Protein AF-A0A968MDS3-F1 (afdb_monomer)

Secondary structure (DSSP, 8-state):
----S-TTS---HHHHHHHHHHHHH---SEEEEET-TTTHHHHHHHHHH---EEEEEE-HHHHTS---HHHHTTEEE--TT---

Sequence (84 aa):
MFNEYPKEVFNTTSAENILKELFELIQPKSVLDVGCGNGSWLKVFHKNYEIEDILGVDGFYVAQRQPPDSIRKTFHEADLSKTH

Nearest PDB structures (foldseek):
  3jwj-assembly1_A  TM=6.412E-01  e=1.904E-02  Trichormus variabilis ATCC 29413
  2r3s-assembly1_A  TM=6.845E-01  e=5.080E-02  Nostoc punctiforme PCC 73102
  5jwj-assembly1_A  TM=5.988E-01  e=3.663E-02  Saccharolobus islandicus REY15A
  2gpy-assembly1_A  TM=6.658E-01  e=3.615E-01  Halalkalibacterium halodurans C-125
  1rjd-assembly2_B  TM=5.251E-01  e=2.607E-01  Saccharomyces cerevisiae

Structure (mmCIF, N/CA/C/O backbone):
data_AF-A0A968MDS3-F1
#
_entry.id   AF-A0A968MDS3-F1
#
loop_
_atom_site.group_PDB
_atom_site.id
_atom_site.type_symbol
_atom_site.label_atom_id
_atom_site.label_alt_id
_atom_site.label_comp_id
_atom_site.label_asym_id
_atom_site.label_entity_id
_atom_site.label_seq_id
_atom_site.pdbx_PDB_ins_code
_atom_site.Cartn_x
_atom_site.Cartn_y
_atom_site.Cartn_z
_atom_site.occupancy
_atom_site.B_iso_or_equiv
_atom_site.auth_seq_id
_atom_site.auth_comp_id
_atom_site.auth_asym_id
_ato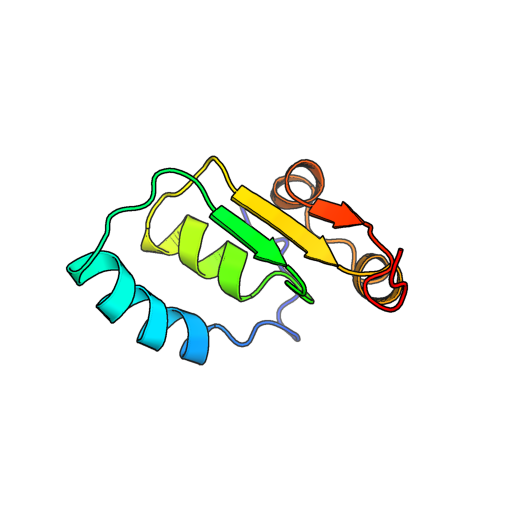m_site.auth_atom_id
_atom_site.pdbx_PDB_model_num
ATOM 1 N N . MET A 1 1 ? 12.433 -2.640 12.399 1.00 36.06 1 MET A N 1
ATOM 2 C CA . MET A 1 1 ? 13.334 -3.316 11.444 1.00 36.06 1 ME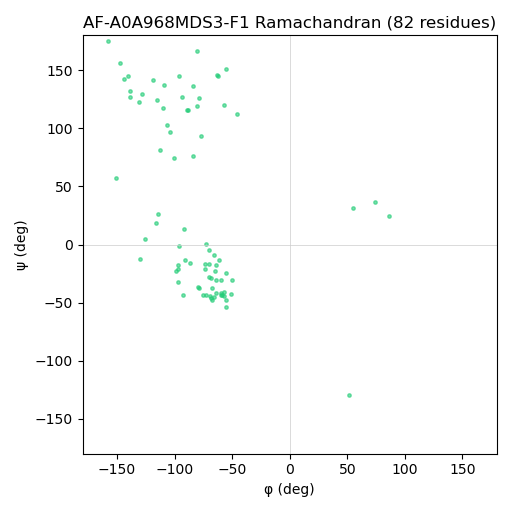T A CA 1
ATOM 3 C C . MET A 1 1 ? 12.923 -2.945 10.014 1.00 36.06 1 MET A C 1
ATOM 5 O O . MET A 1 1 ? 12.389 -3.781 9.314 1.00 36.06 1 MET A O 1
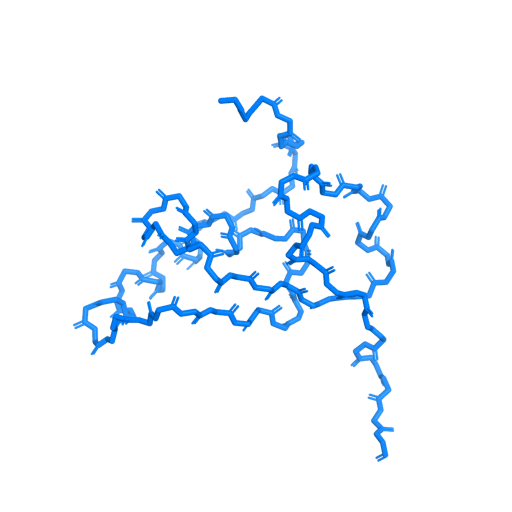ATOM 9 N N . PHE A 1 2 ? 13.080 -1.675 9.604 1.00 48.69 2 PHE A N 1
ATOM 10 C CA . PHE A 1 2 ? 12.668 -1.194 8.266 1.00 48.69 2 PHE A CA 1
ATOM 11 C C . PHE A 1 2 ? 13.542 -0.023 7.792 1.00 48.69 2 PHE A C 1
ATOM 13 O O . PHE A 1 2 ? 13.052 1.069 7.518 1.00 48.69 2 PHE A O 1
ATOM 20 N N . ASN A 1 3 ? 14.852 -0.260 7.725 1.00 39.59 3 ASN A N 1
ATOM 21 C CA . ASN A 1 3 ? 15.833 0.700 7.208 1.00 39.59 3 ASN A CA 1
ATOM 22 C C . ASN A 1 3 ? 16.099 0.519 5.694 1.00 39.59 3 ASN A C 1
ATOM 24 O O . ASN A 1 3 ? 17.068 1.064 5.182 1.00 39.59 3 ASN A O 1
ATOM 28 N N . GLU A 1 4 ? 15.262 -0.248 4.984 1.00 47.47 4 GLU A N 1
ATOM 29 C CA . GLU A 1 4 ? 15.538 -0.755 3.624 1.00 47.47 4 GLU A CA 1
ATOM 30 C C . GLU A 1 4 ? 14.578 -0.239 2.538 1.00 47.47 4 GLU A C 1
ATOM 32 O O . GLU A 1 4 ? 14.486 -0.813 1.459 1.00 47.47 4 GLU A O 1
ATOM 37 N N . TYR A 1 5 ? 13.847 0.851 2.779 1.00 51.97 5 TYR A N 1
ATOM 38 C CA . TYR A 1 5 ? 13.076 1.482 1.704 1.00 51.97 5 TYR A CA 1
ATOM 39 C C . TYR A 1 5 ? 13.957 2.521 0.997 1.00 51.97 5 TYR A C 1
ATOM 41 O O . TYR A 1 5 ? 14.347 3.496 1.648 1.00 51.97 5 TYR A O 1
ATOM 49 N N . PRO A 1 6 ? 14.291 2.357 -0.302 1.00 47.47 6 PRO A N 1
ATOM 50 C CA . PRO A 1 6 ? 15.114 3.323 -1.018 1.00 47.47 6 PRO A CA 1
ATOM 51 C C . PRO A 1 6 ? 14.455 4.705 -0.965 1.00 47.47 6 PRO A C 1
ATOM 53 O O . PRO A 1 6 ? 13.320 4.901 -1.401 1.00 47.47 6 PRO A O 1
ATOM 56 N N . LYS A 1 7 ? 15.182 5.663 -0.384 1.00 45.81 7 LYS A N 1
ATOM 57 C CA . LYS A 1 7 ? 14.705 7.005 -0.013 1.00 45.81 7 LYS A CA 1
ATOM 58 C C . LYS A 1 7 ? 14.213 7.854 -1.193 1.00 45.81 7 LYS A C 1
ATOM 60 O O . LYS A 1 7 ? 13.581 8.876 -0.962 1.00 45.81 7 LYS A O 1
ATOM 65 N N . GLU A 1 8 ? 14.497 7.452 -2.429 1.00 50.31 8 GLU A N 1
ATOM 66 C CA . GLU A 1 8 ? 14.366 8.313 -3.609 1.00 50.31 8 GLU A CA 1
ATOM 67 C C . GLU A 1 8 ? 13.058 8.173 -4.407 1.00 50.31 8 GLU A C 1
ATOM 69 O O . GLU A 1 8 ? 12.899 8.891 -5.387 1.00 50.31 8 GLU A O 1
ATOM 74 N N . VAL A 1 9 ? 12.108 7.290 -4.054 1.00 52.66 9 VAL A N 1
ATOM 75 C CA . VAL A 1 9 ? 10.994 6.993 -4.993 1.00 52.66 9 VAL A CA 1
ATOM 76 C C . VAL A 1 9 ? 9.577 7.074 -4.405 1.00 52.66 9 VAL A C 1
ATOM 78 O O . VAL A 1 9 ? 8.616 7.088 -5.164 1.00 52.66 9 VAL A O 1
ATOM 81 N N . PHE A 1 10 ? 9.376 7.150 -3.091 1.00 60.94 10 PHE A N 1
ATOM 82 C CA . PHE A 1 10 ? 8.022 7.037 -2.524 1.00 60.94 10 PHE A CA 1
ATOM 83 C C . PHE A 1 10 ? 7.302 8.388 -2.428 1.00 60.94 10 PHE A C 1
ATOM 85 O O . PHE A 1 10 ? 7.714 9.243 -1.648 1.00 60.94 10 PHE A O 1
ATOM 92 N N . ASN A 1 11 ? 6.197 8.557 -3.161 1.00 74.12 11 ASN A N 1
ATOM 93 C CA . ASN A 1 11 ? 5.263 9.669 -2.962 1.00 74.12 11 ASN A CA 1
ATOM 94 C C . ASN A 1 11 ? 4.018 9.147 -2.234 1.00 74.12 11 ASN A C 1
ATOM 96 O O . ASN A 1 11 ? 3.123 8.570 -2.850 1.00 74.12 11 ASN A O 1
ATOM 100 N N . THR A 1 12 ? 3.986 9.324 -0.913 1.00 86.62 12 THR A N 1
ATOM 101 C CA . THR A 1 12 ? 2.896 8.839 -0.054 1.00 86.62 12 THR A CA 1
ATOM 102 C C . THR A 1 12 ? 1.777 9.856 0.140 1.00 86.62 12 THR A C 1
ATOM 104 O O . THR A 1 12 ? 0.695 9.469 0.565 1.00 86.62 12 THR A O 1
ATOM 107 N N . THR A 1 13 ? 1.980 11.128 -0.215 1.00 90.62 13 THR A N 1
ATOM 108 C CA . THR A 1 13 ? 1.048 12.219 0.115 1.00 90.62 13 THR A CA 1
ATOM 109 C C . THR A 1 13 ? -0.346 12.003 -0.467 1.00 90.62 13 THR A C 1
ATOM 111 O O . THR A 1 13 ? -1.345 12.217 0.217 1.00 90.62 13 THR A O 1
ATOM 114 N N . SER A 1 14 ? -0.443 11.542 -1.717 1.00 89.94 14 SER A N 1
ATOM 115 C CA . SER A 1 14 ? -1.749 11.252 -2.323 1.00 89.94 14 SER A CA 1
ATOM 116 C C . SER A 1 14 ? -2.472 10.113 -1.604 1.00 89.94 14 SER A C 1
ATOM 118 O O . SER A 1 14 ? -3.670 10.216 -1.356 1.00 89.94 14 SER A O 1
ATOM 120 N N . ALA A 1 15 ? -1.743 9.055 -1.235 1.00 92.06 15 ALA A N 1
ATOM 121 C CA . ALA A 1 15 ? -2.303 7.930 -0.497 1.00 92.06 15 ALA A CA 1
ATOM 122 C C . ALA A 1 15 ? -2.756 8.363 0.904 1.00 92.06 15 ALA A C 1
ATOM 124 O O . ALA A 1 15 ? -3.870 8.061 1.299 1.00 92.06 15 ALA A O 1
ATOM 125 N N . GLU A 1 16 ? -1.948 9.132 1.635 1.00 94.25 16 GLU A N 1
ATOM 126 C CA . GLU A 1 16 ? -2.303 9.640 2.968 1.00 94.25 16 GLU A CA 1
ATOM 127 C C . GLU A 1 16 ? -3.609 10.450 2.953 1.00 94.25 16 GLU A C 1
ATOM 129 O O . GLU A 1 16 ? -4.477 10.232 3.797 1.00 94.25 16 GLU A O 1
ATOM 134 N N . ASN A 1 17 ? -3.784 11.330 1.962 1.00 94.38 17 ASN A N 1
ATOM 135 C CA . ASN A 1 17 ? -4.994 12.146 1.842 1.00 94.38 17 ASN A CA 1
ATOM 136 C C . ASN A 1 17 ? -6.234 11.314 1.490 1.00 94.38 17 ASN A C 1
ATOM 138 O O . ASN A 1 17 ? -7.285 11.491 2.099 1.00 94.38 17 ASN A O 1
ATOM 142 N N . ILE A 1 18 ? -6.125 10.410 0.511 1.00 94.75 18 ILE A N 1
ATOM 143 C CA . ILE A 1 18 ? -7.273 9.617 0.044 1.00 94.75 18 ILE A CA 1
ATOM 144 C C . ILE A 1 18 ? -7.659 8.556 1.075 1.00 94.75 18 ILE A C 1
ATOM 146 O O . ILE A 1 18 ? -8.841 8.359 1.352 1.00 94.75 18 ILE A O 1
ATOM 150 N N . LEU A 1 19 ? -6.673 7.872 1.656 1.00 94.69 19 LEU A N 1
ATOM 151 C CA . LEU A 1 19 ? -6.930 6.784 2.591 1.00 94.69 19 LEU A CA 1
ATOM 152 C C . LEU A 1 19 ? -7.527 7.279 3.900 1.00 94.69 19 LEU A C 1
ATOM 154 O O . LEU A 1 19 ? -8.317 6.556 4.494 1.00 94.69 19 LEU A O 1
ATOM 158 N N . LYS A 1 20 ? -7.237 8.515 4.322 1.00 94.94 20 LYS A N 1
ATOM 159 C CA . LYS A 1 20 ? -7.908 9.108 5.482 1.00 94.94 20 LYS A CA 1
ATOM 160 C C . LYS A 1 20 ? -9.425 9.088 5.297 1.00 94.94 20 LYS A C 1
ATOM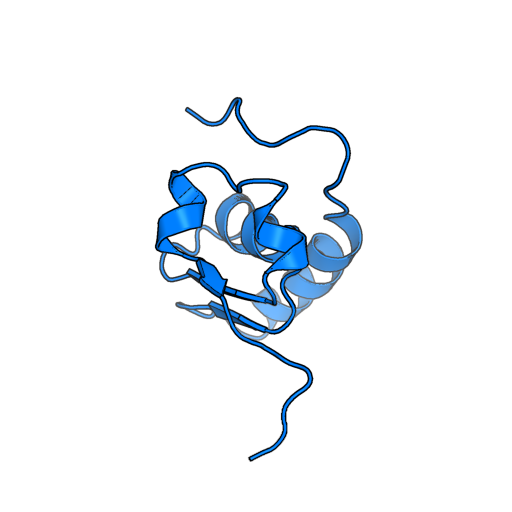 162 O O . LYS A 1 20 ? -10.124 8.527 6.132 1.00 94.94 20 LYS A O 1
ATOM 167 N N . GLU A 1 21 ? -9.908 9.627 4.185 1.00 96.06 21 GLU A N 1
ATOM 168 C CA . GLU A 1 21 ? -11.343 9.681 3.894 1.00 96.06 21 GLU A CA 1
ATOM 169 C C . GLU A 1 21 ? -11.920 8.277 3.645 1.00 96.06 21 GLU A C 1
ATOM 171 O O . GLU A 1 21 ? -13.014 7.959 4.105 1.00 96.06 21 GLU A O 1
ATOM 176 N N . LEU A 1 22 ? -11.168 7.390 2.978 1.00 95.31 22 LEU A N 1
ATOM 177 C CA . LEU A 1 22 ? -11.594 6.004 2.767 1.00 95.31 22 LEU A CA 1
ATOM 178 C C . LEU A 1 22 ? -11.827 5.269 4.093 1.00 95.31 22 LEU A C 1
ATOM 180 O O . LEU A 1 22 ? -12.835 4.579 4.219 1.00 95.31 22 LEU A O 1
ATOM 184 N N . PHE A 1 23 ? -10.928 5.431 5.070 1.00 94.94 23 PHE A N 1
ATOM 185 C CA . PHE A 1 23 ? -11.009 4.748 6.365 1.00 94.94 23 PHE A CA 1
ATOM 186 C C . PHE A 1 23 ? -12.091 5.299 7.297 1.00 94.94 23 PHE A C 1
ATOM 188 O O . PHE A 1 23 ? -12.564 4.585 8.184 1.00 94.94 23 PHE A O 1
ATOM 195 N N . GLU A 1 24 ? -12.527 6.540 7.073 1.00 95.31 24 GLU A N 1
ATOM 196 C CA . GLU A 1 24 ? -13.724 7.088 7.715 1.00 95.31 24 GLU A CA 1
ATOM 197 C C . GLU A 1 24 ? -15.010 6.424 7.181 1.00 95.31 24 GLU A C 1
ATOM 199 O O . GLU A 1 24 ? -15.990 6.300 7.916 1.00 95.31 24 GLU A O 1
ATOM 204 N N . LEU A 1 25 ? -15.003 5.945 5.930 1.00 97.00 25 LEU A N 1
ATOM 205 C CA . LEU A 1 25 ? -16.160 5.321 5.277 1.00 97.00 25 LEU A CA 1
ATOM 206 C C . LEU A 1 25 ? -16.190 3.796 5.427 1.00 97.00 25 LEU A C 1
ATOM 208 O O . LEU A 1 25 ? -17.248 3.214 5.671 1.00 97.00 25 LEU A O 1
ATOM 212 N N . ILE A 1 26 ? -15.044 3.141 5.245 1.00 95.44 26 ILE A N 1
ATOM 213 C CA . ILE A 1 26 ? -14.894 1.688 5.304 1.00 95.44 26 ILE A CA 1
ATOM 214 C C . ILE A 1 26 ? -13.586 1.317 5.996 1.00 95.44 26 ILE A C 1
ATOM 216 O O . ILE A 1 26 ? -12.569 1.961 5.805 1.00 95.44 26 ILE A O 1
ATOM 220 N N . GLN A 1 27 ? -13.576 0.227 6.758 1.00 93.88 27 GLN A N 1
ATOM 221 C CA . GLN A 1 27 ? -12.362 -0.279 7.408 1.00 93.88 27 GLN A CA 1
ATOM 222 C C . GLN A 1 27 ? -11.982 -1.615 6.764 1.00 93.88 27 GLN A C 1
ATOM 224 O O . GLN A 1 27 ? -12.389 -2.673 7.261 1.00 93.88 27 GLN A O 1
ATOM 229 N N . PRO A 1 28 ? -11.302 -1.591 5.600 1.00 94.19 28 PRO A N 1
ATOM 230 C CA . PRO A 1 28 ? -10.936 -2.813 4.903 1.00 94.19 28 PRO A CA 1
ATOM 231 C C . PRO A 1 28 ? -9.988 -3.640 5.771 1.00 94.19 28 PRO A C 1
ATOM 233 O O . PRO A 1 28 ? -9.166 -3.100 6.502 1.00 94.19 28 PRO A O 1
ATOM 236 N N . LYS A 1 29 ? -10.106 -4.966 5.681 1.00 92.44 29 LYS A N 1
ATOM 237 C CA . LYS A 1 29 ? -9.200 -5.900 6.371 1.00 92.44 29 LYS A CA 1
ATOM 238 C C . LYS A 1 29 ? -8.072 -6.402 5.476 1.00 92.44 29 LYS A C 1
ATOM 240 O O . LYS A 1 29 ? -7.090 -6.922 5.990 1.00 92.44 29 LYS A O 1
ATOM 245 N N . SER A 1 30 ? -8.233 -6.247 4.166 1.00 93.50 30 SER A N 1
ATOM 246 C CA . SER A 1 30 ? -7.247 -6.615 3.164 1.00 93.50 30 SER A CA 1
ATOM 247 C C . SER A 1 30 ? -7.305 -5.674 1.965 1.00 93.50 30 SER A C 1
ATOM 249 O O . SER A 1 30 ? -8.327 -5.020 1.728 1.00 93.50 30 SER A O 1
ATOM 251 N N . VAL A 1 31 ? -6.193 -5.570 1.237 1.00 93.06 31 VAL A N 1
ATOM 252 C CA . VAL A 1 31 ? -6.036 -4.644 0.108 1.00 93.06 31 VAL A CA 1
ATOM 253 C C . VAL A 1 31 ? -5.307 -5.325 -1.044 1.00 93.06 31 VAL A C 1
ATOM 255 O O . VAL A 1 31 ? -4.240 -5.906 -0.863 1.00 93.06 31 VAL A O 1
ATOM 258 N N . LEU A 1 32 ? -5.864 -5.172 -2.246 1.00 92.81 32 LEU A N 1
ATOM 259 C CA . LEU A 1 32 ? -5.191 -5.446 -3.511 1.00 92.81 32 LEU A CA 1
ATOM 260 C C . LEU A 1 32 ? -4.934 -4.115 -4.229 1.00 92.81 32 LEU A C 1
ATOM 262 O O . LEU A 1 32 ? -5.885 -3.418 -4.578 1.00 92.81 32 LEU A O 1
ATOM 266 N N . ASP A 1 33 ? -3.670 -3.775 -4.455 1.00 91.06 33 ASP A N 1
ATOM 267 C CA . ASP A 1 33 ? -3.240 -2.558 -5.150 1.00 91.06 33 ASP A CA 1
ATOM 268 C C . ASP A 1 33 ? -2.724 -2.918 -6.550 1.00 91.06 33 ASP A C 1
ATOM 270 O O . ASP A 1 33 ? -1.632 -3.469 -6.705 1.00 91.06 33 ASP A O 1
ATOM 274 N N . VAL A 1 34 ? -3.545 -2.676 -7.575 1.00 92.31 34 VAL A N 1
ATOM 275 C CA . VAL A 1 34 ? -3.229 -2.995 -8.976 1.00 92.31 34 VAL A CA 1
ATOM 276 C C . VAL A 1 34 ? -2.618 -1.774 -9.654 1.00 92.31 34 VAL A C 1
ATOM 278 O O . VAL A 1 34 ? -3.213 -0.700 -9.655 1.00 92.31 34 VAL A O 1
ATOM 281 N N . GLY A 1 35 ? -1.453 -1.951 -10.274 1.00 88.81 35 GLY A N 1
ATOM 282 C CA . GLY A 1 35 ? -0.620 -0.837 -10.722 1.00 88.81 35 GLY A CA 1
ATOM 283 C C . GLY A 1 35 ? 0.080 -0.155 -9.546 1.00 88.81 35 GLY A C 1
ATOM 284 O O . GLY A 1 35 ? 0.202 1.071 -9.5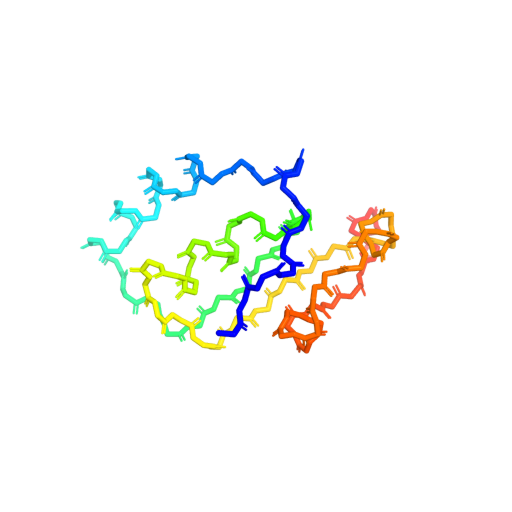28 1.00 88.81 35 GLY A O 1
ATOM 285 N N . CYS A 1 36 ? 0.503 -0.932 -8.539 1.00 87.56 36 CYS A N 1
ATOM 286 C CA . CYS A 1 36 ? 1.032 -0.393 -7.283 1.00 87.56 36 CYS A CA 1
ATOM 287 C C . CYS A 1 36 ? 2.358 0.371 -7.446 1.00 87.56 36 CYS A C 1
ATOM 289 O O . CYS A 1 36 ? 2.854 0.981 -6.490 1.00 87.56 36 CYS A O 1
ATOM 291 N N . GLY A 1 37 ? 2.973 0.319 -8.631 1.00 84.88 37 GLY A N 1
ATOM 292 C CA . GLY A 1 37 ? 4.273 0.887 -8.923 1.00 84.88 37 GLY A CA 1
ATOM 293 C C . GLY A 1 37 ? 5.277 0.417 -7.883 1.00 84.88 37 GLY A C 1
ATOM 294 O O . GLY A 1 37 ? 5.340 -0.752 -7.521 1.00 84.88 37 GLY A O 1
ATOM 295 N N . ASN A 1 38 ? 6.010 1.358 -7.302 1.00 78.75 38 ASN A N 1
ATOM 296 C CA . ASN A 1 38 ? 6.977 1.063 -6.248 1.00 78.75 38 ASN A CA 1
ATOM 297 C C . ASN A 1 38 ? 6.380 0.701 -4.872 1.00 78.75 38 ASN A C 1
ATOM 299 O O . ASN A 1 38 ? 7.152 0.509 -3.936 1.00 78.75 38 ASN A O 1
ATOM 303 N N . GLY A 1 39 ? 5.055 0.657 -4.715 1.00 81.81 39 GLY A N 1
ATOM 304 C CA . GLY A 1 39 ? 4.385 0.321 -3.456 1.00 81.81 39 GLY A CA 1
ATOM 305 C C . GLY 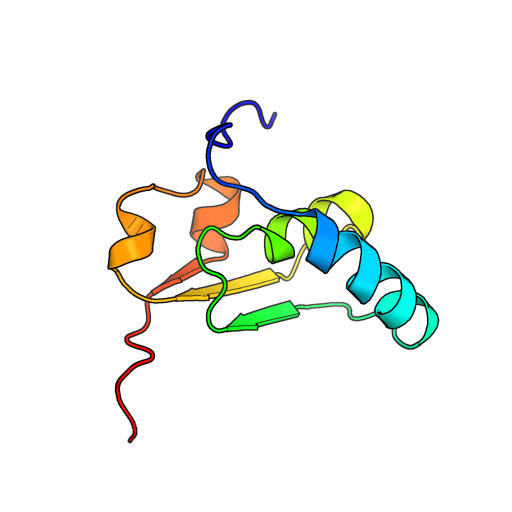A 1 39 ? 4.163 1.505 -2.510 1.00 81.81 39 GLY A C 1
ATOM 306 O O . GLY A 1 39 ? 4.060 1.313 -1.297 1.00 81.81 39 GLY A O 1
ATOM 307 N N . SER A 1 40 ? 4.095 2.741 -3.023 1.00 85.81 40 SER A N 1
ATOM 308 C CA . SER A 1 40 ? 3.841 3.931 -2.188 1.00 85.81 40 SER A CA 1
ATOM 309 C C . SER A 1 40 ? 2.531 3.838 -1.401 1.00 85.81 40 SER A C 1
ATOM 311 O O . SER A 1 40 ? 2.512 4.193 -0.225 1.00 85.81 40 SER A O 1
ATOM 313 N N . TRP A 1 41 ? 1.462 3.324 -2.008 1.00 90.88 41 TRP A N 1
ATOM 314 C CA . TRP A 1 41 ? 0.161 3.184 -1.349 1.00 90.88 41 TRP A CA 1
ATOM 315 C C . TRP A 1 41 ? 0.147 2.018 -0.361 1.00 90.88 41 TRP A C 1
ATOM 317 O O . TRP A 1 41 ? -0.265 2.202 0.783 1.00 90.88 41 TRP A O 1
ATOM 327 N N . LEU A 1 42 ? 0.707 0.864 -0.743 1.00 87.94 42 LEU A N 1
ATOM 328 C CA . LEU A 1 42 ? 0.909 -0.287 0.151 1.00 87.94 42 LEU A CA 1
ATOM 329 C C . LEU A 1 42 ? 1.617 0.097 1.454 1.00 87.94 42 LEU A C 1
ATOM 331 O O . LEU A 1 42 ? 1.212 -0.320 2.539 1.00 87.94 42 LEU A O 1
ATOM 335 N N . LYS A 1 43 ? 2.650 0.944 1.357 1.00 85.44 43 LYS A N 1
ATOM 336 C CA . LYS A 1 43 ? 3.358 1.468 2.528 1.00 85.44 43 LYS A CA 1
ATOM 337 C C . LYS A 1 43 ? 2.421 2.236 3.457 1.00 85.44 43 LYS A C 1
ATOM 339 O O . LYS A 1 43 ? 2.526 2.062 4.667 1.00 85.44 43 LYS A O 1
ATOM 344 N N . VAL A 1 44 ? 1.546 3.084 2.920 1.00 91.31 44 VAL A N 1
ATOM 345 C CA . VAL A 1 44 ? 0.614 3.880 3.732 1.00 91.31 44 VAL A CA 1
ATOM 346 C C . VAL A 1 44 ? -0.447 2.986 4.369 1.00 91.31 44 VAL A C 1
ATOM 348 O O . VAL A 1 44 ? -0.661 3.103 5.572 1.00 91.31 44 VAL A O 1
ATOM 351 N N . PHE A 1 45 ? -1.036 2.045 3.623 1.00 91.62 45 PHE A N 1
ATOM 352 C CA . PHE A 1 45 ? -1.974 1.070 4.191 1.00 91.62 45 PHE A CA 1
ATOM 353 C C . PHE A 1 45 ? -1.360 0.286 5.360 1.00 91.62 45 PHE A C 1
ATOM 355 O O . PHE A 1 45 ? -1.954 0.212 6.431 1.00 91.62 45 PHE A O 1
ATOM 362 N N . HIS A 1 46 ? -0.140 -0.231 5.202 1.00 87.69 46 HIS A N 1
ATOM 363 C CA . HIS A 1 46 ? 0.535 -0.949 6.283 1.00 87.69 46 HIS A CA 1
ATOM 364 C C . HIS A 1 46 ? 0.910 -0.017 7.447 1.00 87.69 46 HIS A C 1
ATOM 366 O O . HIS A 1 46 ? 0.732 -0.373 8.610 1.00 87.69 46 HIS A O 1
ATOM 372 N N . LYS A 1 47 ? 1.525 1.144 7.184 1.00 86.88 47 LYS A N 1
ATOM 373 C CA . LYS A 1 47 ? 2.117 1.974 8.251 1.00 86.88 47 LYS A CA 1
ATOM 374 C C . LYS A 1 47 ? 1.103 2.791 9.028 1.00 86.88 47 LYS A C 1
ATOM 376 O O . LYS A 1 47 ? 1.292 2.961 10.227 1.00 86.88 47 LYS A O 1
ATOM 381 N N . ASN A 1 48 ? 0.083 3.303 8.354 1.00 91.88 48 ASN A N 1
ATOM 382 C CA . ASN A 1 48 ? -0.859 4.233 8.963 1.00 91.88 48 ASN A CA 1
ATOM 383 C C . ASN A 1 48 ? -2.145 3.528 9.403 1.00 91.88 48 ASN A C 1
ATOM 385 O O . ASN A 1 48 ? -2.827 4.039 10.285 1.00 91.88 48 ASN A O 1
ATOM 389 N N . TYR A 1 49 ? -2.459 2.375 8.804 1.00 92.12 49 TYR A N 1
ATOM 390 C CA . TYR A 1 49 ? -3.711 1.652 9.042 1.00 92.12 49 TYR A CA 1
AT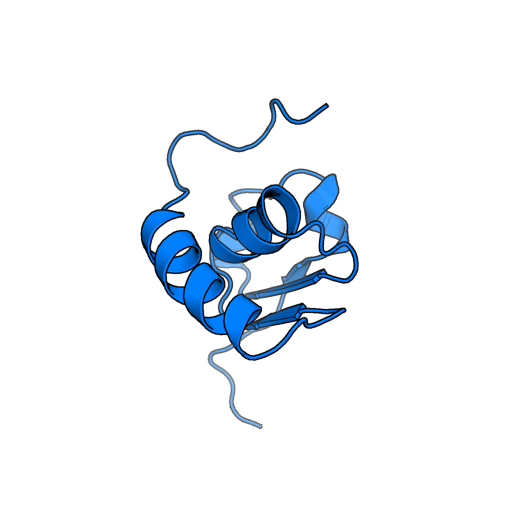OM 391 C C . TYR A 1 49 ? -3.519 0.188 9.455 1.00 92.12 49 TYR A C 1
ATOM 393 O O . TYR A 1 49 ? -4.506 -0.525 9.597 1.00 92.12 49 TYR A O 1
ATOM 401 N N . GLU A 1 50 ? -2.271 -0.257 9.651 1.00 90.31 50 GLU A N 1
ATOM 402 C CA . GLU A 1 50 ? -1.930 -1.578 10.207 1.00 90.31 50 GLU A CA 1
ATOM 403 C C . GLU A 1 50 ? -2.556 -2.763 9.443 1.00 90.31 50 GLU A C 1
ATOM 405 O O . GLU A 1 50 ? -2.863 -3.809 10.013 1.00 90.31 50 GLU A O 1
ATOM 410 N N . ILE A 1 51 ? -2.748 -2.607 8.129 1.00 90.81 51 ILE A N 1
ATOM 411 C CA . ILE A 1 51 ? -3.242 -3.686 7.271 1.00 90.81 51 ILE A CA 1
ATOM 412 C C . ILE A 1 51 ? -2.088 -4.629 6.923 1.00 90.81 51 ILE A C 1
ATOM 414 O O . ILE A 1 51 ? -1.119 -4.226 6.281 1.00 90.81 51 ILE A O 1
ATOM 418 N N . GLU A 1 52 ? -2.225 -5.893 7.318 1.00 85.44 52 GLU A N 1
ATOM 419 C CA . GLU A 1 52 ? -1.223 -6.944 7.090 1.00 85.44 52 GLU A CA 1
ATOM 420 C C . GLU A 1 52 ? -1.532 -7.799 5.847 1.00 85.44 52 GLU A C 1
ATOM 422 O O . GLU A 1 52 ? -0.620 -8.251 5.157 1.00 85.44 52 GLU A O 1
ATOM 427 N N . ASP A 1 53 ? -2.817 -8.006 5.529 1.00 89.81 53 ASP A N 1
ATOM 428 C CA . ASP A 1 53 ? -3.249 -8.741 4.332 1.00 89.81 53 ASP A CA 1
ATOM 429 C C . ASP A 1 53 ? -3.270 -7.805 3.113 1.00 89.81 53 ASP A C 1
ATOM 431 O O . ASP A 1 53 ? -4.299 -7.269 2.700 1.00 89.81 53 ASP A O 1
ATOM 435 N N . ILE A 1 54 ? -2.079 -7.527 2.596 1.00 88.38 54 ILE A N 1
ATOM 436 C CA . ILE A 1 54 ? -1.836 -6.617 1.479 1.00 88.38 54 ILE A CA 1
ATOM 437 C C . ILE A 1 54 ? -1.202 -7.376 0.319 1.00 88.38 54 ILE A C 1
ATOM 439 O O . ILE A 1 54 ? -0.315 -8.201 0.527 1.00 88.38 54 ILE A O 1
ATOM 443 N N . LEU A 1 55 ? -1.599 -7.045 -0.909 1.00 89.06 55 LEU A N 1
ATOM 444 C CA . LEU A 1 55 ? -0.950 -7.507 -2.132 1.00 89.06 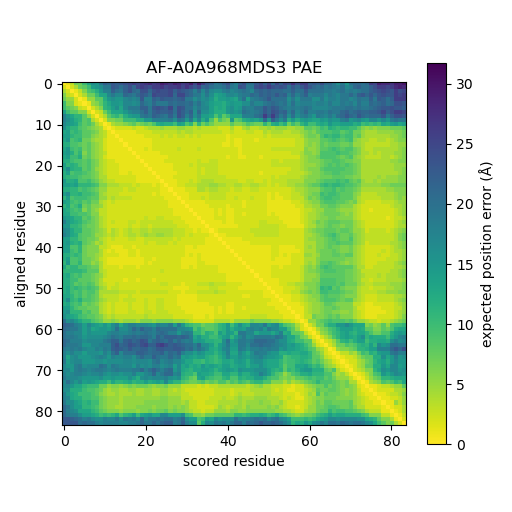55 LEU A CA 1
ATOM 445 C C . LEU A 1 55 ? -0.861 -6.372 -3.160 1.00 89.06 55 LEU A C 1
ATOM 447 O O . LEU A 1 55 ? -1.861 -5.750 -3.499 1.00 89.06 55 LEU A O 1
ATOM 451 N N . GLY A 1 56 ? 0.337 -6.119 -3.673 1.00 88.81 56 GLY A N 1
ATOM 452 C CA . GLY A 1 56 ? 0.595 -5.265 -4.828 1.00 88.81 56 GLY A CA 1
ATOM 453 C C . GLY A 1 56 ? 0.722 -6.071 -6.111 1.00 88.81 56 GLY A C 1
ATOM 454 O O . GLY A 1 56 ? 1.275 -7.170 -6.091 1.00 88.81 56 GLY A O 1
ATOM 455 N N . VAL A 1 57 ? 0.253 -5.517 -7.225 1.00 89.56 57 VAL A N 1
ATOM 456 C CA . VAL A 1 57 ? 0.404 -6.112 -8.555 1.00 89.56 57 VAL A CA 1
ATOM 457 C C . VAL A 1 57 ? 0.924 -5.075 -9.540 1.00 89.56 57 VAL A C 1
ATOM 459 O O . VAL A 1 57 ? 0.279 -4.049 -9.739 1.00 89.56 57 VAL A O 1
ATOM 462 N N . ASP A 1 58 ? 2.061 -5.337 -10.183 1.00 87.31 58 ASP A N 1
ATOM 463 C CA . ASP A 1 58 ? 2.595 -4.497 -11.268 1.00 87.31 58 ASP A CA 1
ATOM 464 C C . ASP A 1 58 ? 3.563 -5.289 -12.171 1.00 87.31 58 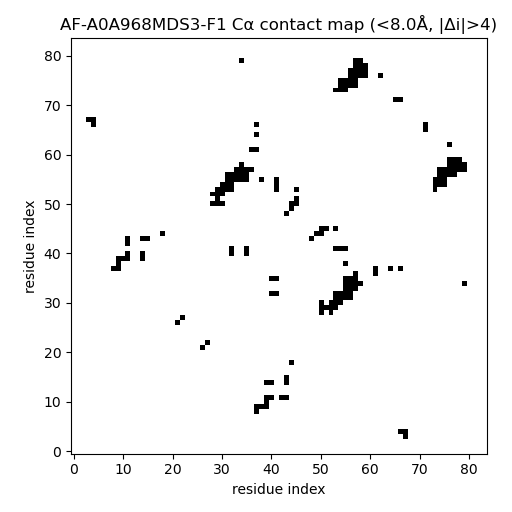ASP A C 1
ATOM 466 O O . ASP A 1 58 ? 3.874 -6.449 -11.902 1.00 87.31 58 ASP A O 1
ATOM 470 N N . GLY A 1 59 ? 4.048 -4.683 -13.255 1.00 82.31 59 GLY A N 1
ATOM 471 C CA . GLY A 1 59 ? 4.949 -5.307 -14.222 1.00 82.31 59 GLY A CA 1
ATOM 472 C C . GLY A 1 59 ? 6.429 -5.351 -13.809 1.00 82.31 59 GLY A C 1
ATOM 473 O O . GLY A 1 59 ? 6.901 -4.626 -12.930 1.00 82.31 59 GLY A O 1
ATOM 474 N N . PHE A 1 60 ? 7.201 -6.166 -14.541 1.00 58.94 60 PHE A N 1
ATOM 475 C CA . PHE A 1 60 ? 8.632 -6.460 -14.333 1.00 58.94 60 PHE A CA 1
ATOM 476 C C . PHE A 1 60 ? 9.548 -5.231 -14.174 1.00 58.94 60 PHE A C 1
ATOM 478 O O . PHE A 1 60 ? 10.571 -5.281 -13.489 1.00 58.94 60 PHE A O 1
ATOM 485 N N . TYR A 1 61 ? 9.208 -4.103 -14.804 1.00 63.09 61 TYR A N 1
ATOM 486 C CA . TYR A 1 61 ? 10.033 -2.888 -14.785 1.00 63.09 61 TYR A CA 1
ATOM 487 C C . TYR A 1 61 ? 10.166 -2.267 -13.386 1.00 63.09 61 TYR A C 1
ATOM 489 O O . TYR A 1 61 ? 11.148 -1.580 -13.108 1.00 63.09 61 TYR A O 1
ATOM 497 N N . VAL A 1 62 ? 9.221 -2.551 -12.488 1.00 57.16 62 VAL A N 1
ATOM 498 C CA . VAL A 1 62 ? 9.263 -2.129 -11.084 1.00 57.16 62 VAL A CA 1
ATOM 499 C C . VAL A 1 62 ? 10.177 -3.041 -10.256 1.00 57.16 62 VAL A C 1
ATOM 501 O O . VAL A 1 62 ? 10.915 -2.557 -9.398 1.00 57.16 62 VAL A O 1
ATOM 504 N N . ALA A 1 63 ? 10.203 -4.345 -10.554 1.00 51.72 63 ALA A N 1
ATOM 505 C CA . ALA A 1 63 ? 10.944 -5.356 -9.793 1.00 51.72 63 ALA A CA 1
ATOM 506 C C . ALA A 1 63 ? 12.476 -5.167 -9.819 1.00 51.72 63 ALA A C 1
ATOM 508 O O . ALA A 1 63 ? 13.183 -5.683 -8.952 1.00 51.72 63 ALA A O 1
ATOM 509 N N . GLN A 1 64 ? 13.005 -4.385 -10.769 1.00 48.81 64 GLN A N 1
ATOM 510 C CA . GLN A 1 64 ? 14.430 -4.024 -10.824 1.00 48.81 64 GLN A CA 1
ATOM 511 C C . GLN A 1 64 ? 14.851 -3.052 -9.707 1.00 48.81 64 GLN A C 1
ATOM 513 O O . GLN A 1 64 ? 16.034 -2.956 -9.383 1.00 48.81 64 GLN A O 1
ATOM 518 N N . ARG A 1 65 ? 13.891 -2.382 -9.057 1.00 52.66 65 ARG A N 1
ATOM 519 C CA . ARG A 1 65 ? 14.063 -1.726 -7.756 1.00 52.66 65 ARG A CA 1
ATOM 520 C C . ARG A 1 65 ? 13.465 -2.651 -6.704 1.00 52.66 65 ARG A C 1
ATOM 522 O O . ARG A 1 65 ? 12.352 -2.420 -6.250 1.00 52.66 65 ARG A O 1
ATOM 529 N N . GLN A 1 66 ? 14.181 -3.736 -6.406 1.00 51.41 66 GLN A N 1
ATOM 530 C CA . GLN A 1 66 ? 13.704 -4.826 -5.549 1.00 51.41 66 GLN A CA 1
ATOM 531 C C . GLN A 1 66 ? 13.046 -4.262 -4.277 1.00 51.41 66 GLN A C 1
ATOM 533 O O . GLN A 1 66 ? 13.743 -3.633 -3.473 1.00 51.41 66 GLN A O 1
ATOM 538 N N . PRO A 1 67 ? 11.721 -4.420 -4.096 1.00 51.12 67 PRO A N 1
ATOM 539 C CA . PRO A 1 67 ? 11.091 -4.042 -2.844 1.00 51.12 67 PRO A CA 1
ATOM 540 C C . PRO A 1 67 ? 11.689 -4.906 -1.725 1.00 51.12 67 PRO A C 1
ATOM 542 O O . PRO A 1 67 ? 12.016 -6.072 -1.971 1.00 51.12 67 PRO A O 1
ATOM 545 N N . PRO A 1 68 ? 11.864 -4.359 -0.509 1.00 51.72 68 PRO A N 1
ATOM 546 C CA . PRO A 1 68 ? 12.434 -5.116 0.600 1.00 51.72 68 PRO A CA 1
ATOM 547 C C . PRO A 1 68 ? 11.644 -6.408 0.843 1.00 51.72 68 PRO A C 1
ATOM 549 O O . PRO A 1 68 ? 10.439 -6.464 0.589 1.00 51.72 68 PRO A O 1
ATOM 552 N N . ASP A 1 69 ? 12.306 -7.448 1.355 1.00 54.62 69 ASP A N 1
ATOM 553 C CA . ASP A 1 69 ? 11.747 -8.808 1.465 1.00 54.62 69 ASP A CA 1
ATOM 554 C C . ASP A 1 69 ? 10.411 -8.876 2.230 1.00 54.62 69 ASP A C 1
ATOM 556 O O . ASP A 1 69 ? 9.596 -9.771 1.993 1.00 54.62 69 ASP A O 1
ATOM 560 N N . SER A 1 70 ? 10.150 -7.900 3.105 1.00 50.03 70 SER A N 1
ATOM 561 C CA . SER A 1 70 ? 8.872 -7.736 3.803 1.00 50.03 70 SER A CA 1
ATOM 562 C C . SER A 1 70 ? 7.689 -7.440 2.875 1.00 50.03 70 SER A C 1
ATOM 564 O O . SER A 1 70 ? 6.576 -7.835 3.193 1.00 50.03 70 SER A O 1
ATOM 566 N N . ILE A 1 71 ? 7.922 -6.767 1.742 1.00 54.53 71 ILE A N 1
ATOM 567 C CA . ILE A 1 71 ? 6.921 -6.505 0.693 1.00 54.53 71 ILE A CA 1
ATOM 568 C C . ILE A 1 71 ? 7.025 -7.521 -0.450 1.00 54.53 71 ILE A C 1
ATOM 570 O O . ILE A 1 71 ? 6.071 -7.763 -1.176 1.00 54.53 71 ILE A O 1
ATOM 574 N N . ARG A 1 72 ? 8.166 -8.196 -0.609 1.00 55.06 72 ARG A N 1
ATOM 575 C CA . ARG A 1 72 ? 8.340 -9.197 -1.670 1.00 55.06 72 ARG A CA 1
ATOM 576 C C . ARG A 1 72 ? 7.340 -10.358 -1.585 1.00 55.06 72 ARG A C 1
ATOM 578 O O . ARG A 1 72 ? 6.962 -10.908 -2.612 1.00 55.06 72 ARG A O 1
ATOM 585 N N . LYS A 1 73 ? 6.894 -10.724 -0.378 1.00 61.12 73 LYS A N 1
ATOM 586 C CA . LYS A 1 73 ? 5.818 -11.718 -0.178 1.00 61.12 73 LYS A CA 1
ATOM 587 C C . LYS A 1 73 ? 4.426 -11.185 -0.530 1.00 61.12 73 LYS A C 1
ATOM 589 O O . LYS A 1 73 ? 3.508 -11.977 -0.705 1.00 61.12 73 LYS A O 1
ATOM 594 N N . THR A 1 74 ? 4.290 -9.869 -0.627 1.00 69.94 74 THR A N 1
ATOM 595 C CA . THR A 1 74 ? 3.058 -9.134 -0.906 1.00 69.94 74 THR A CA 1
ATOM 596 C C . THR A 1 74 ? 3.133 -8.410 -2.249 1.00 69.94 74 THR A C 1
ATOM 598 O O . THR A 1 74 ? 2.442 -7.419 -2.454 1.00 69.94 74 THR A O 1
ATOM 601 N N . PHE A 1 75 ? 3.949 -8.899 -3.189 1.00 82.19 75 PHE A N 1
ATOM 602 C CA . PHE A 1 75 ? 4.000 -8.394 -4.559 1.00 82.19 75 PHE A CA 1
ATOM 603 C C . PHE A 1 75 ? 3.854 -9.543 -5.555 1.00 82.19 75 PHE A C 1
ATOM 605 O O . PHE A 1 75 ? 4.567 -10.545 -5.480 1.00 82.19 75 PHE A O 1
ATOM 612 N N . HIS A 1 76 ? 2.944 -9.380 -6.508 1.00 85.38 76 HIS A N 1
ATOM 613 C CA . HIS A 1 76 ? 2.745 -10.287 -7.623 1.00 85.38 76 HIS A CA 1
ATOM 614 C C . HIS A 1 76 ? 3.078 -9.570 -8.928 1.00 85.38 76 HIS A C 1
ATOM 616 O O . HIS A 1 76 ? 2.520 -8.524 -9.243 1.00 85.38 76 HIS A O 1
ATOM 622 N N . GLU A 1 77 ? 3.991 -10.141 -9.701 1.00 85.62 77 GLU A N 1
ATOM 623 C CA . GLU A 1 77 ? 4.326 -9.589 -11.005 1.00 85.62 77 GLU A CA 1
ATOM 624 C C . GLU A 1 77 ? 3.266 -9.981 -12.039 1.00 85.62 77 GLU A C 1
ATOM 626 O O . GLU A 1 77 ? 2.990 -11.167 -12.224 1.00 85.62 77 GLU A O 1
ATOM 631 N N . ALA A 1 78 ? 2.704 -8.997 -12.742 1.00 86.31 78 ALA A N 1
ATOM 632 C CA . ALA A 1 78 ? 1.778 -9.232 -13.843 1.00 86.31 78 ALA A CA 1
ATOM 633 C C . ALA A 1 78 ? 1.965 -8.209 -14.970 1.00 86.31 78 ALA A C 1
ATOM 635 O O . ALA A 1 78 ? 2.187 -7.021 -14.739 1.00 86.31 78 ALA A O 1
ATOM 636 N N . ASP A 1 79 ? 1.827 -8.663 -16.216 1.00 86.94 79 ASP A N 1
ATOM 637 C CA . ASP A 1 79 ? 1.790 -7.778 -17.379 1.00 86.94 79 ASP A CA 1
ATOM 638 C C . ASP A 1 79 ? 0.413 -7.112 -17.490 1.00 86.94 79 ASP A C 1
ATOM 640 O O . ASP A 1 79 ? -0.514 -7.658 -18.089 1.00 86.94 79 ASP A O 1
ATOM 644 N N . LEU A 1 80 ? 0.297 -5.914 -16.913 1.00 85.75 80 LEU A N 1
ATOM 645 C CA . LEU A 1 80 ? -0.938 -5.127 -16.903 1.00 85.75 80 LEU A CA 1
ATOM 646 C C . LEU A 1 80 ? -1.321 -4.554 -18.283 1.00 85.75 80 LEU A C 1
ATOM 648 O O . LEU A 1 80 ? -2.377 -3.938 -18.409 1.00 85.75 80 LEU A O 1
ATOM 652 N N . SER A 1 81 ? -0.487 -4.728 -19.318 1.00 85.56 81 SER A N 1
ATOM 653 C CA . SER A 1 81 ? -0.787 -4.254 -20.679 1.00 85.56 81 SER A CA 1
ATOM 654 C C . SER A 1 81 ? -1.600 -5.251 -21.508 1.00 85.56 81 SER A C 1
ATOM 656 O O . SER A 1 81 ? -2.176 -4.884 -22.535 1.00 85.56 81 SER A O 1
ATOM 658 N N . LYS A 1 82 ? -1.665 -6.515 -21.078 1.00 81.44 82 LYS A N 1
ATOM 659 C CA . LYS A 1 82 ? -2.426 -7.553 -21.773 1.00 81.44 82 LYS A CA 1
ATOM 660 C C . LYS A 1 82 ? -3.894 -7.509 -21.363 1.00 81.44 82 LYS A C 1
ATOM 662 O O . LYS A 1 82 ? -4.229 -7.429 -20.188 1.00 81.44 82 LYS A O 1
ATOM 667 N N . THR A 1 83 ? -4.768 -7.627 -22.354 1.00 71.12 83 THR A N 1
ATOM 668 C CA . THR A 1 83 ? -6.193 -7.916 -22.168 1.00 71.12 83 THR A CA 1
ATOM 669 C C . THR A 1 83 ? -6.452 -9.340 -22.663 1.00 71.12 83 THR A C 1
ATOM 671 O O . THR A 1 83 ? -5.843 -9.760 -23.650 1.00 71.12 83 THR A O 1
ATOM 674 N N . HIS A 1 84 ? -7.244 -10.108 -21.909 1.00 62.12 84 HIS A N 1
ATOM 675 C CA . HIS A 1 84 ? -7.614 -11.491 -22.238 1.00 62.12 84 HIS A CA 1
ATOM 676 C C . HIS A 1 84 ? -8.603 -11.564 -23.400 1.00 62.12 84 HIS A C 1
ATOM 678 O O . HIS A 1 84 ? -9.472 -10.667 -23.484 1.00 62.12 84 HIS A O 1
#

Solvent-accessible surface area (backbone atoms only — not comparable to full-atom values): 5256 Å² total; per-residue (Å²): 144,80,92,64,70,74,89,86,72,70,69,42,66,68,43,56,61,53,48,54,59,46,51,75,75,46,81,76,74,60,48,80,38,77,69,32,66,93,36,31,51,60,49,45,44,36,73,79,65,69,41,78,52,49,36,32,31,32,42,72,84,45,59,79,62,65,62,46,74,87,46,49,82,29,51,45,79,40,73,82,86,68,79,135

pLDDT: mean 77.91, std 17.75, range [36.06, 97.0]

Mean predicted aligned error: 7.85 Å

Radius of gyration: 12.99 Å; Cα contacts (8 Å, |Δi|>4): 94; chains: 1; bounding box: 32×24×34 Å

Foldseek 3Di:
DPPPDPPPDADQVVLVVVVVVVCVVDLDLADEAEQCQLVNNVCCCCPVNVRQRAAYEEAPVSCVSPRPPSCVVRYDHDDPVDDD